Protein AF-M9WRN5-F1 (afdb_monomer)

Sequence (102 aa):
AGADISMIGQFGVGFYSAYLVADRVVVVSKHNDDEQYIWESSAGGSFTIRPDHGEPLGRGTKIVLYIKEDQTEFLEENKIKEIVKKHSQFIGYPIKLLVEKE

Radius of gyration: 15.96 Å; Cα contacts (8 Å, |Δi|>4): 113; chains: 1; bounding box: 46×37×37 Å

Solvent-accessible surface area (backbone atoms only — not comparable to full-atom values): 6670 Å² total; per-residue (Å²): 134,82,71,81,79,83,75,80,87,87,82,88,54,74,74,63,58,53,57,77,49,19,59,34,44,37,39,38,39,23,50,91,93,52,71,44,33,34,38,39,36,57,83,77,86,58,72,50,76,44,82,54,86,71,86,82,74,81,60,50,74,49,77,46,72,45,59,32,90,92,41,56,65,72,74,36,70,68,52,45,52,52,51,44,56,74,76,48,67,82,55,94,63,93,84,85,82,91,75,93,77,134

Nearest PDB structures (foldseek):
  8qmo-assembly1_A  TM=9.769E-01  e=2.434E-12  Homo sapiens
  8u1l-assembly1_A  TM=9.662E-01  e=1.683E-12  Trichoplusia ni
  8h77-assembly1_A  TM=9.658E-01  e=1.790E-12  Mus musculus
  8eoa-assembly1_B  TM=9.670E-01  e=1.904E-12  Homo sapiens
  5oci-assembly1_A  TM=9.100E-01  e=3.520E-12  Homo sapiens

pLDDT: mean 92.71, std 11.95, range [37.62, 98.69]

Organism: Sitophilus zeamais (NCBI:txid7047)

Secondary structure (DSSP, 8-state):
----------SS-GGGGGGGTEEEEEEEEE-TTS-EEEEEE-SSS--EEEE--SS--SSEEEEEEEE-GGGGGGGSHHHHHHHHHHHHTT-SSPP-------

Foldseek 3Di:
DDDPCPDDDDPVCPVVCLLVFAQKKWKWFDDPVDAIWIWIDRPPPDIDIDGDPDDDPVHGMDMDGHGDPVRCCCVDPVSVVVCCCVPPVPPPDDDDDDDDDD

Mean predicted aligned error: 4.87 Å

Structure (mmCIF, N/CA/C/O backbone):
data_AF-M9WRN5-F1
#
_entry.id   AF-M9WRN5-F1
#
loop_
_atom_site.group_PDB
_atom_site.id
_atom_site.type_symbol
_atom_site.label_atom_id
_atom_site.label_alt_id
_atom_site.label_comp_id
_atom_site.label_asym_id
_atom_site.label_entity_id
_atom_site.label_seq_id
_atom_site.pdbx_PDB_ins_code
_atom_site.Cartn_x
_atom_site.Cartn_y
_atom_site.Cartn_z
_atom_site.occupancy
_atom_site.B_iso_or_equiv
_atom_site.auth_seq_id
_atom_site.auth_comp_id
_atom_site.auth_asym_id
_atom_site.auth_atom_id
_atom_site.pdbx_PDB_model_num
ATOM 1 N N . ALA A 1 1 ? 28.897 10.048 -1.708 1.00 37.62 1 ALA A N 1
ATOM 2 C CA . ALA A 1 1 ? 28.901 10.206 -0.242 1.00 37.62 1 ALA A CA 1
ATOM 3 C C . ALA A 1 1 ? 27.654 9.512 0.275 1.00 37.62 1 ALA A C 1
ATOM 5 O O . ALA A 1 1 ? 26.559 9.974 -0.021 1.00 37.62 1 ALA A O 1
ATOM 6 N N . GLY A 1 2 ? 27.824 8.322 0.855 1.00 41.94 2 GLY A N 1
ATOM 7 C CA . GLY A 1 2 ? 26.716 7.477 1.287 1.00 41.94 2 GLY A CA 1
ATOM 8 C C . GLY A 1 2 ? 25.960 8.162 2.411 1.00 41.94 2 GLY A C 1
ATOM 9 O O . GLY A 1 2 ? 26.553 8.479 3.437 1.00 41.94 2 GLY A O 1
ATOM 10 N N . ALA A 1 3 ? 24.673 8.421 2.194 1.00 47.56 3 ALA A N 1
ATOM 11 C CA . ALA A 1 3 ? 23.767 8.612 3.309 1.00 47.56 3 ALA A CA 1
ATOM 12 C C . ALA A 1 3 ? 23.882 7.355 4.172 1.00 47.56 3 ALA A C 1
ATOM 14 O O . ALA A 1 3 ? 23.770 6.256 3.628 1.00 47.56 3 ALA A O 1
ATOM 15 N N . ASP A 1 4 ? 24.161 7.509 5.465 1.00 49.47 4 ASP A N 1
ATOM 16 C CA . ASP A 1 4 ? 24.035 6.415 6.422 1.00 49.47 4 ASP A CA 1
ATOM 17 C C . ASP A 1 4 ? 22.670 5.771 6.199 1.00 49.47 4 ASP A C 1
ATOM 19 O O . ASP A 1 4 ? 21.623 6.404 6.359 1.00 49.47 4 ASP A O 1
ATOM 23 N N . ILE A 1 5 ? 22.698 4.539 5.699 1.00 60.38 5 ILE A N 1
ATOM 24 C CA . ILE A 1 5 ? 21.531 3.848 5.176 1.00 60.38 5 ILE A CA 1
ATOM 25 C C . ILE A 1 5 ? 20.752 3.320 6.382 1.00 60.38 5 ILE A C 1
ATOM 27 O O . ILE A 1 5 ? 20.782 2.133 6.695 1.00 60.38 5 ILE A O 1
ATOM 31 N N . SER A 1 6 ? 20.055 4.207 7.089 1.00 67.00 6 SER A N 1
ATOM 32 C CA . SER A 1 6 ? 19.110 3.870 8.157 1.00 67.00 6 SER A CA 1
ATOM 33 C C . SER A 1 6 ? 17.811 3.293 7.576 1.00 67.00 6 SER A C 1
ATOM 35 O O . SER A 1 6 ? 16.702 3.692 7.928 1.00 67.00 6 SER A O 1
ATOM 37 N N . MET A 1 7 ? 17.943 2.344 6.644 1.00 76.00 7 MET A N 1
ATOM 38 C CA . MET A 1 7 ? 16.814 1.622 6.071 1.00 76.00 7 MET A CA 1
ATOM 39 C C . MET A 1 7 ? 16.322 0.567 7.060 1.00 76.00 7 MET A C 1
ATOM 41 O O . MET A 1 7 ? 17.087 -0.247 7.576 1.00 76.00 7 MET A O 1
ATOM 45 N N . ILE A 1 8 ? 15.015 0.584 7.305 1.00 76.88 8 ILE A N 1
ATOM 46 C CA . ILE A 1 8 ? 14.309 -0.399 8.123 1.00 76.88 8 ILE A CA 1
ATOM 47 C C . ILE A 1 8 ? 13.657 -1.416 7.185 1.00 76.88 8 ILE A C 1
ATOM 49 O O . ILE A 1 8 ? 13.118 -1.048 6.144 1.00 76.88 8 ILE A O 1
ATOM 53 N N . GLY A 1 9 ? 13.661 -2.687 7.587 1.00 79.31 9 GLY A N 1
ATOM 54 C CA . GLY A 1 9 ? 12.994 -3.769 6.865 1.00 79.31 9 GLY A CA 1
ATOM 55 C C . GLY A 1 9 ? 13.976 -4.667 6.119 1.00 79.31 9 GLY A C 1
ATOM 56 O O . GLY A 1 9 ? 14.476 -4.319 5.058 1.00 79.31 9 GLY A O 1
ATOM 57 N N . GLN A 1 10 ? 14.219 -5.854 6.680 1.00 85.06 10 GLN A N 1
ATOM 58 C CA . GLN A 1 10 ? 15.093 -6.881 6.089 1.00 85.06 10 GLN A CA 1
ATOM 59 C C . GLN A 1 10 ? 14.361 -8.203 5.815 1.00 85.06 10 GLN A C 1
ATOM 61 O O . GLN A 1 10 ? 14.897 -9.083 5.154 1.00 85.06 10 GLN A O 1
ATOM 66 N N . PHE A 1 11 ? 13.124 -8.349 6.304 1.00 88.12 11 PHE A N 1
ATOM 67 C CA . PHE A 1 11 ? 12.384 -9.610 6.217 1.00 88.12 11 PHE A CA 1
ATOM 68 C C . PHE A 1 11 ? 11.728 -9.858 4.853 1.00 88.12 11 PHE A C 1
ATOM 70 O O . PHE A 1 11 ? 11.369 -10.989 4.556 1.00 88.12 11 PHE A O 1
ATOM 77 N N . GLY A 1 12 ? 11.497 -8.819 4.043 1.00 88.62 12 GLY A N 1
ATOM 78 C CA . GLY A 1 12 ? 10.865 -8.957 2.721 1.00 88.62 12 GLY A CA 1
ATOM 79 C C . GLY A 1 12 ? 9.372 -9.325 2.728 1.00 88.62 12 GLY A C 1
ATOM 80 O O . GLY A 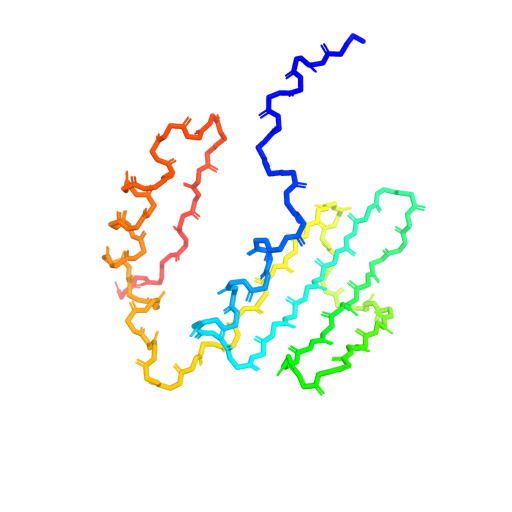1 12 ? 8.780 -9.461 1.663 1.00 88.62 12 GLY A O 1
ATOM 81 N N . VAL A 1 13 ? 8.742 -9.453 3.903 1.00 92.06 13 VAL A N 1
ATOM 82 C CA . VAL A 1 13 ? 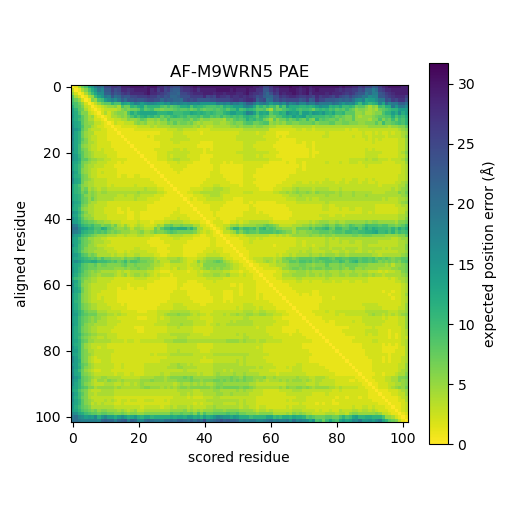7.328 -9.867 4.031 1.00 92.06 13 VAL A CA 1
ATOM 83 C C . VAL A 1 13 ? 6.364 -8.737 4.397 1.00 92.06 13 VAL A C 1
ATOM 85 O O . VAL A 1 13 ? 5.155 -8.900 4.268 1.00 92.06 13 VAL A O 1
ATOM 88 N N . GLY A 1 14 ? 6.876 -7.579 4.832 1.00 94.06 14 GLY A N 1
ATOM 89 C CA . GLY A 1 14 ? 6.050 -6.482 5.355 1.00 94.06 14 GLY A CA 1
ATOM 90 C C . GLY A 1 14 ? 5.012 -5.960 4.359 1.00 94.06 14 GLY A C 1
ATOM 91 O O . GLY A 1 14 ? 3.905 -5.617 4.761 1.00 94.06 14 GLY A O 1
ATOM 92 N N . PHE A 1 15 ? 5.327 -5.984 3.062 1.00 96.31 15 PHE A N 1
ATOM 93 C CA . PHE A 1 15 ? 4.401 -5.585 2.002 1.00 96.31 15 PHE A CA 1
ATOM 94 C C . PHE A 1 15 ? 3.089 -6.386 2.027 1.00 96.31 15 PHE A C 1
ATOM 96 O O . PHE A 1 15 ? 2.012 -5.813 1.886 1.00 96.31 15 PHE A O 1
ATOM 103 N N . TYR A 1 16 ? 3.152 -7.694 2.290 1.00 95.31 16 TYR A N 1
ATOM 104 C CA . TYR A 1 16 ? 1.970 -8.559 2.258 1.00 95.31 16 TYR A CA 1
ATOM 105 C C . TYR A 1 16 ? 1.001 -8.316 3.424 1.00 95.31 16 TYR A C 1
ATOM 107 O O . TYR A 1 16 ? -0.152 -8.734 3.346 1.00 95.31 16 TYR A O 1
ATOM 115 N N . SER A 1 17 ? 1.417 -7.584 4.466 1.00 96.31 17 SER A N 1
ATOM 116 C CA . SER A 1 17 ? 0.506 -7.142 5.533 1.00 96.31 17 SER A CA 1
ATOM 117 C C . SER A 1 17 ? -0.609 -6.220 5.025 1.00 96.31 17 SER A C 1
ATOM 119 O O . SER A 1 17 ? -1.656 -6.138 5.660 1.00 96.31 17 SER A O 1
ATOM 121 N N . ALA A 1 18 ? -0.447 -5.601 3.848 1.00 97.56 18 ALA A N 1
ATOM 122 C CA . ALA A 1 18 ? -1.498 -4.815 3.203 1.00 97.56 18 ALA A CA 1
ATOM 123 C C . ALA A 1 18 ? -2.791 -5.626 2.981 1.00 97.56 18 ALA A C 1
ATOM 125 O O . ALA A 1 18 ? -3.888 -5.092 3.134 1.00 97.56 18 ALA A O 1
ATOM 126 N N . TYR A 1 19 ? -2.676 -6.931 2.709 1.00 97.31 19 TYR A N 1
ATOM 127 C CA . TYR A 1 19 ? -3.828 -7.817 2.497 1.00 97.31 19 TYR A CA 1
ATOM 128 C C . TYR A 1 19 ? -4.605 -8.157 3.779 1.00 97.31 19 TYR A C 1
ATOM 130 O O . TYR A 1 19 ? -5.667 -8.783 3.719 1.00 97.31 19 TYR A O 1
ATOM 138 N N . LEU A 1 20 ? -4.120 -7.731 4.953 1.00 96.88 20 LEU A N 1
ATOM 139 C CA . LEU A 1 20 ? -4.914 -7.799 6.181 1.00 96.88 20 LEU A CA 1
ATOM 140 C C . LEU A 1 20 ? -6.162 -6.916 6.057 1.00 96.88 20 LEU A C 1
ATOM 142 O O . LEU A 1 20 ? -7.245 -7.360 6.433 1.00 96.88 20 LEU A O 1
ATOM 146 N N . VAL A 1 21 ? -6.029 -5.737 5.440 1.00 97.88 21 VAL A N 1
ATOM 147 C CA . VAL A 1 21 ? -7.096 -4.724 5.345 1.00 97.88 21 VAL A CA 1
ATOM 148 C C . VAL A 1 21 ? -7.630 -4.496 3.926 1.00 97.88 21 VAL A C 1
ATOM 150 O O . VAL A 1 21 ? -8.673 -3.870 3.767 1.00 97.88 21 VAL A O 1
ATOM 153 N N . ALA A 1 22 ? -6.942 -4.993 2.895 1.00 98.31 22 ALA A N 1
ATOM 154 C CA . ALA A 1 22 ? -7.324 -4.822 1.492 1.00 98.31 22 ALA A CA 1
ATOM 155 C C . ALA A 1 22 ? -7.572 -6.165 0.786 1.00 98.31 22 ALA A C 1
ATOM 157 O O . ALA A 1 22 ? -6.834 -7.125 1.006 1.00 98.31 22 ALA A O 1
ATOM 158 N N . ASP A 1 23 ? -8.565 -6.214 -0.104 1.00 97.69 23 ASP A N 1
ATOM 159 C CA . ASP A 1 23 ? -8.840 -7.371 -0.980 1.00 97.69 23 ASP A CA 1
ATOM 160 C C . ASP A 1 23 ? -7.974 -7.371 -2.243 1.00 97.69 23 ASP A C 1
ATOM 162 O O . ASP A 1 23 ? -7.730 -8.401 -2.877 1.00 97.69 23 ASP A O 1
ATOM 166 N N . ARG A 1 24 ? -7.503 -6.189 -2.638 1.00 98.31 24 ARG A N 1
ATOM 167 C CA . ARG A 1 24 ? -6.671 -5.998 -3.821 1.00 98.31 24 ARG A CA 1
ATOM 168 C C . ARG A 1 24 ? -5.678 -4.878 -3.579 1.00 98.31 24 ARG A C 1
ATOM 170 O O . ARG A 1 24 ? -6.016 -3.845 -3.000 1.00 98.31 24 ARG A O 1
ATOM 177 N N . VAL A 1 25 ? -4.459 -5.074 -4.062 1.00 98.62 25 VAL A N 1
ATOM 178 C CA . VAL A 1 25 ? -3.393 -4.077 -4.006 1.00 98.62 25 VAL A CA 1
ATOM 179 C C . VAL A 1 25 ? -2.898 -3.819 -5.420 1.00 98.62 25 VAL A C 1
ATOM 181 O O . VAL A 1 25 ? -2.546 -4.747 -6.150 1.00 98.62 25 VAL A O 1
ATOM 184 N N . VAL A 1 26 ? -2.862 -2.543 -5.794 1.00 98.56 26 VAL A N 1
ATOM 185 C CA . VAL A 1 26 ? -2.258 -2.074 -7.043 1.00 98.56 26 VAL A CA 1
ATOM 186 C C . VAL A 1 26 ? -1.069 -1.189 -6.700 1.00 98.56 26 VAL A C 1
ATOM 188 O O . VAL A 1 26 ? -1.178 -0.261 -5.900 1.00 98.56 26 VAL A O 1
ATOM 191 N N . VAL A 1 27 ? 0.072 -1.475 -7.312 1.00 98.62 27 VAL A N 1
ATOM 192 C CA . VAL A 1 27 ? 1.317 -0.730 -7.151 1.00 98.62 27 VAL A CA 1
ATOM 193 C C . VAL A 1 27 ? 1.693 -0.159 -8.509 1.00 98.62 27 VAL A C 1
ATOM 195 O O . VAL A 1 27 ? 2.026 -0.900 -9.428 1.00 98.62 27 VAL A O 1
ATOM 198 N N . VAL A 1 28 ? 1.650 1.162 -8.632 1.00 98.62 28 VAL A N 1
ATOM 199 C CA . VAL A 1 28 ? 2.166 1.871 -9.806 1.00 98.62 28 VAL A CA 1
ATOM 200 C C . VAL A 1 28 ? 3.541 2.399 -9.449 1.00 98.62 28 VAL A C 1
ATOM 202 O O . VAL A 1 28 ? 3.679 3.100 -8.447 1.00 98.62 28 VAL A O 1
ATOM 205 N N . SER A 1 29 ? 4.562 2.067 -10.230 1.00 98.50 29 SER A N 1
ATOM 206 C CA . SER A 1 29 ? 5.938 2.467 -9.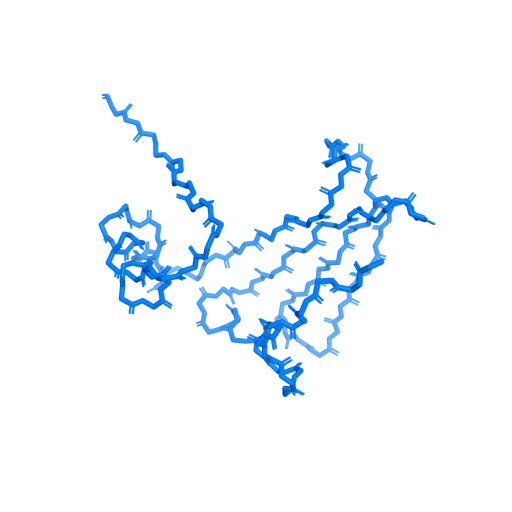934 1.00 98.50 29 SER A CA 1
ATOM 207 C C . SER A 1 29 ? 6.643 3.013 -11.166 1.00 98.50 29 SER A C 1
ATOM 209 O O . SER A 1 29 ? 6.486 2.480 -12.263 1.00 98.50 29 SER A O 1
ATOM 211 N N . LYS A 1 30 ? 7.443 4.063 -10.962 1.00 98.38 30 LYS A N 1
ATOM 212 C CA . LYS A 1 30 ? 8.319 4.668 -11.968 1.00 98.38 30 LYS A CA 1
ATOM 213 C C . LYS A 1 30 ? 9.710 4.879 -11.379 1.00 98.38 30 LYS A C 1
ATOM 215 O O . LYS A 1 30 ? 9.908 5.737 -10.512 1.00 98.38 30 LYS A O 1
ATOM 220 N N . HIS A 1 31 ? 10.682 4.125 -11.884 1.00 98.31 31 HIS A N 1
ATOM 221 C CA . HIS A 1 31 ? 12.101 4.383 -11.644 1.00 98.31 31 H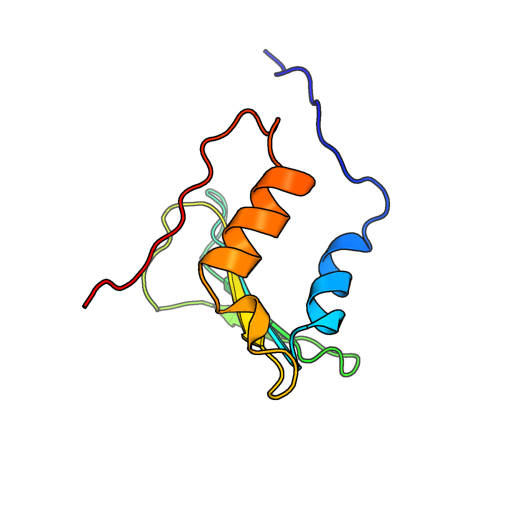IS A CA 1
ATOM 222 C C . HIS A 1 31 ? 12.658 5.330 -12.716 1.00 98.31 31 HIS A C 1
ATOM 224 O O . HIS A 1 31 ? 12.079 5.443 -13.789 1.00 98.31 31 HIS A O 1
ATOM 230 N N . ASN A 1 32 ? 13.768 6.026 -12.464 1.00 97.19 32 ASN A N 1
ATOM 231 C CA . ASN A 1 32 ? 14.372 6.896 -13.486 1.00 97.19 32 ASN A CA 1
ATOM 232 C C . ASN A 1 32 ? 14.896 6.102 -14.694 1.00 97.19 32 ASN A C 1
ATOM 234 O O . ASN A 1 32 ? 14.824 6.593 -15.815 1.00 97.19 32 ASN A O 1
ATOM 238 N N . ASP A 1 33 ? 15.350 4.876 -14.442 1.00 97.88 33 ASP A N 1
ATOM 239 C CA . ASP A 1 33 ? 16.022 4.019 -15.427 1.00 97.88 33 ASP A CA 1
ATOM 240 C C . ASP A 1 33 ? 15.068 3.063 -16.167 1.00 97.88 33 ASP A C 1
ATOM 242 O O . ASP A 1 33 ? 15.528 2.216 -16.926 1.00 97.88 33 ASP A O 1
ATOM 246 N N . ASP A 1 34 ? 13.756 3.162 -15.934 1.00 97.38 34 ASP A N 1
ATOM 247 C CA . ASP A 1 34 ? 12.753 2.302 -16.578 1.00 97.38 34 ASP A CA 1
ATOM 248 C C . ASP A 1 34 ? 11.425 3.050 -16.798 1.00 97.38 34 ASP A C 1
ATOM 250 O O . ASP A 1 34 ? 11.238 4.170 -16.310 1.00 97.38 34 ASP A O 1
ATOM 254 N N . GLU A 1 35 ? 10.500 2.456 -17.545 1.00 97.69 35 GLU A N 1
ATOM 255 C CA . GLU A 1 35 ? 9.151 2.973 -17.782 1.00 97.69 35 GLU A CA 1
ATOM 256 C C . GLU A 1 35 ? 8.243 2.845 -16.541 1.00 97.69 35 GLU A C 1
ATOM 258 O O . GLU A 1 35 ? 8.638 2.343 -15.486 1.00 97.69 35 GLU A O 1
ATOM 263 N N . GLN A 1 36 ? 7.027 3.391 -16.629 1.00 98.62 36 GLN A N 1
ATOM 264 C CA . GLN A 1 36 ? 6.029 3.251 -15.568 1.00 98.62 36 GLN A CA 1
ATOM 265 C C . GLN A 1 36 ? 5.292 1.925 -15.742 1.00 98.62 36 GLN A C 1
ATOM 267 O O . GLN A 1 36 ? 4.795 1.629 -16.828 1.00 98.62 36 GLN A O 1
ATOM 272 N N . TYR A 1 37 ? 5.172 1.157 -14.662 1.00 98.69 37 TYR A N 1
ATOM 273 C CA . TYR A 1 37 ? 4.461 -0.119 -14.669 1.00 98.69 37 TYR A CA 1
ATOM 274 C C . TYR A 1 37 ? 3.433 -0.191 -13.550 1.00 98.69 37 TYR A C 1
ATOM 276 O O . TYR A 1 37 ? 3.598 0.400 -12.480 1.00 98.69 37 TYR A O 1
ATOM 284 N N . ILE A 1 38 ? 2.394 -0.980 -13.804 1.00 98.69 38 ILE A N 1
ATOM 285 C CA . ILE A 1 38 ? 1.372 -1.371 -12.843 1.00 98.69 38 ILE A CA 1
ATOM 286 C C . ILE A 1 38 ? 1.608 -2.829 -12.469 1.00 98.69 38 ILE A C 1
ATOM 288 O O . ILE A 1 38 ? 1.528 -3.712 -13.323 1.00 98.69 38 ILE A O 1
ATOM 292 N N . TRP A 1 39 ? 1.846 -3.072 -11.188 1.00 98.62 39 TRP A N 1
ATOM 293 C CA . TRP A 1 39 ? 1.751 -4.379 -10.556 1.00 98.62 39 TRP A CA 1
ATOM 294 C C . TRP A 1 39 ? 0.400 -4.496 -9.842 1.00 98.62 39 TRP A C 1
ATOM 296 O O . TRP A 1 39 ? -0.036 -3.555 -9.179 1.00 98.62 39 TRP A O 1
ATOM 306 N N . GLU A 1 40 ? -0.274 -5.637 -9.959 1.00 98.50 40 GLU A N 1
ATOM 307 C CA . GLU A 1 40 ? -1.596 -5.856 -9.359 1.00 98.50 40 GLU A CA 1
ATOM 308 C C . GLU A 1 40 ? -1.751 -7.295 -8.857 1.00 98.50 40 GLU A C 1
ATOM 310 O O . GLU A 1 40 ? -1.361 -8.248 -9.540 1.00 98.50 40 GLU A O 1
ATOM 315 N N . SER A 1 41 ? -2.325 -7.455 -7.660 1.00 98.38 41 SER A N 1
ATOM 316 C CA . SER A 1 41 ? -2.666 -8.761 -7.092 1.00 98.38 41 SER A CA 1
ATOM 317 C C . SER A 1 41 ? -3.773 -8.665 -6.035 1.00 98.38 41 SER A C 1
ATOM 319 O O . SER A 1 41 ? -3.968 -7.637 -5.384 1.00 98.38 41 SER A O 1
ATOM 321 N N . SER A 1 42 ? -4.477 -9.782 -5.860 1.00 96.81 42 SER A N 1
ATOM 322 C CA . SER A 1 42 ? -5.484 -10.025 -4.815 1.00 96.81 42 SER A CA 1
ATOM 323 C C . SER A 1 42 ? -5.053 -11.142 -3.856 1.00 96.81 42 SER A C 1
ATOM 325 O O . SER A 1 42 ? -5.884 -11.872 -3.332 1.00 96.81 42 SER A O 1
ATOM 327 N N . ALA A 1 43 ? -3.740 -11.355 -3.696 1.00 91.94 43 ALA A N 1
ATOM 328 C CA . ALA A 1 43 ? -3.152 -12.422 -2.873 1.00 91.94 43 ALA A CA 1
ATOM 329 C C . ALA A 1 43 ? -3.586 -13.867 -3.228 1.00 91.94 43 ALA A C 1
ATOM 331 O O . ALA A 1 43 ? -3.343 -14.796 -2.464 1.00 91.94 43 ALA A O 1
ATOM 332 N N . GLY A 1 44 ? -4.151 -14.090 -4.418 1.00 88.44 44 GLY A N 1
ATOM 333 C CA . GLY A 1 44 ? -4.629 -15.397 -4.894 1.00 88.44 44 GLY A CA 1
ATOM 334 C C . GLY A 1 44 ? -3.554 -16.327 -5.475 1.00 88.44 44 GLY A C 1
ATOM 335 O O . GLY A 1 44 ? -3.872 -17.188 -6.286 1.00 88.44 44 GLY A O 1
ATOM 336 N N . GLY A 1 45 ? -2.278 -16.131 -5.127 1.00 91.94 45 GLY A N 1
ATOM 337 C CA . GLY A 1 45 ? -1.152 -16.934 -5.634 1.00 91.94 45 GLY A CA 1
ATOM 338 C C . GLY A 1 45 ? -0.526 -16.447 -6.948 1.00 91.94 45 GLY A C 1
ATOM 339 O O . GLY A 1 45 ? 0.503 -16.976 -7.359 1.00 91.94 45 GLY A O 1
ATOM 340 N N . SER A 1 46 ? -1.084 -15.413 -7.581 1.00 96.25 46 SER A N 1
ATOM 341 C CA . SER A 1 46 ? -0.518 -14.780 -8.778 1.00 96.25 46 SER A CA 1
ATOM 342 C C . SER A 1 46 ? -0.579 -13.253 -8.713 1.00 96.25 46 SER A C 1
ATOM 344 O O . SER A 1 46 ? -1.321 -12.661 -7.923 1.00 96.25 46 SER A O 1
ATOM 346 N N . PHE A 1 47 ? 0.197 -12.607 -9.577 1.00 98.06 47 PHE A N 1
ATOM 347 C CA . PHE A 1 47 ? 0.172 -11.167 -9.812 1.00 98.06 47 PHE A CA 1
ATOM 348 C C . PHE A 1 47 ? 0.357 -10.887 -11.305 1.00 98.06 47 PHE A C 1
ATOM 350 O O . PHE A 1 47 ? 0.856 -11.736 -12.045 1.00 98.06 47 PHE A O 1
ATOM 357 N N . THR A 1 48 ? -0.025 -9.692 -11.741 1.00 98.31 48 THR A N 1
ATOM 358 C CA . THR A 1 48 ? 0.194 -9.221 -13.114 1.00 98.31 48 THR A CA 1
ATOM 359 C C . THR A 1 48 ? 1.076 -7.986 -13.124 1.00 98.31 48 THR A C 1
ATOM 361 O O . THR A 1 48 ? 1.007 -7.182 -12.197 1.00 98.31 48 THR A O 1
ATOM 364 N N . ILE A 1 49 ? 1.861 -7.819 -14.188 1.00 98.44 49 ILE A N 1
ATOM 365 C CA . ILE A 1 49 ? 2.626 -6.601 -14.465 1.00 98.44 49 ILE A CA 1
ATOM 366 C C . ILE A 1 49 ? 2.274 -6.135 -15.875 1.00 98.44 49 ILE A C 1
ATOM 368 O O . ILE A 1 49 ? 2.257 -6.943 -16.803 1.00 98.44 49 ILE A O 1
ATOM 372 N N . ARG A 1 50 ? 1.989 -4.843 -16.038 1.00 98.44 50 ARG A N 1
ATOM 373 C CA . ARG A 1 50 ? 1.702 -4.226 -17.339 1.00 98.44 50 ARG A CA 1
ATOM 374 C C . ARG A 1 50 ? 2.243 -2.796 -17.412 1.00 98.44 50 ARG A C 1
ATOM 376 O O . ARG A 1 50 ? 2.316 -2.154 -16.363 1.00 98.44 50 ARG A O 1
ATOM 383 N N . PRO A 1 51 ? 2.598 -2.287 -18.604 1.00 98.19 51 PRO A N 1
ATOM 384 C CA . PRO A 1 51 ? 2.920 -0.873 -18.782 1.00 98.19 51 PRO A CA 1
ATOM 385 C C . PRO A 1 51 ? 1.767 0.025 -18.319 1.00 98.19 51 PRO A C 1
ATOM 387 O O . PRO A 1 51 ? 0.594 -0.331 -18.478 1.00 98.19 51 PRO A O 1
ATOM 390 N N . ASP A 1 52 ? 2.100 1.178 -17.742 1.00 97.81 52 ASP A N 1
ATOM 391 C CA . ASP A 1 52 ? 1.133 2.218 -17.400 1.00 97.81 52 ASP A CA 1
ATOM 392 C C . ASP A 1 52 ? 1.162 3.351 -18.431 1.00 97.81 52 ASP A C 1
ATOM 394 O O . ASP A 1 52 ? 2.216 3.897 -18.756 1.00 97.81 52 ASP A O 1
ATOM 398 N N . HIS A 1 53 ? -0.018 3.736 -18.906 1.00 93.62 53 HIS A N 1
ATOM 399 C CA . HIS A 1 53 ? -0.217 4.862 -19.823 1.00 93.62 53 HIS A CA 1
ATOM 400 C C . HIS A 1 53 ? -1.074 5.975 -19.196 1.00 93.62 53 HIS A C 1
ATOM 402 O O . HIS A 1 53 ? -1.539 6.868 -19.903 1.00 93.62 53 HIS A O 1
ATOM 408 N N . GLY A 1 54 ? -1.335 5.891 -17.888 1.00 92.19 54 GLY A N 1
ATOM 409 C CA . GLY A 1 54 ? -2.069 6.884 -17.116 1.00 92.19 54 GLY A CA 1
ATOM 410 C C . GLY A 1 54 ? -1.230 8.107 -16.736 1.00 92.19 54 GLY A C 1
ATOM 411 O O . GLY A 1 54 ? -0.285 8.493 -17.421 1.00 92.19 54 GLY A O 1
ATOM 412 N N . GLU A 1 55 ? -1.605 8.740 -15.624 1.00 92.88 55 GLU A N 1
ATOM 413 C CA . GLU A 1 55 ? -0.914 9.925 -15.114 1.00 92.88 55 GLU A CA 1
ATOM 414 C C . GLU A 1 55 ? 0.562 9.609 -14.785 1.00 92.88 55 GLU A C 1
ATOM 416 O O . GLU A 1 55 ? 0.841 8.658 -14.042 1.00 92.88 55 GLU A O 1
ATOM 421 N N . PRO A 1 56 ? 1.526 10.388 -15.309 1.00 94.44 56 PRO A N 1
ATOM 422 C CA . PRO A 1 56 ? 2.937 10.136 -15.062 1.00 94.44 56 PRO A CA 1
ATOM 423 C C . PRO A 1 56 ? 3.316 10.501 -13.621 1.00 94.44 56 PRO A C 1
ATOM 425 O O . PRO A 1 56 ? 3.185 11.648 -13.201 1.00 94.44 56 PRO A O 1
ATOM 428 N N . LEU A 1 57 ? 3.887 9.546 -12.881 1.00 96.31 57 LEU A N 1
ATOM 429 C CA . LEU A 1 57 ? 4.374 9.769 -11.511 1.00 96.31 57 LEU A CA 1
ATOM 430 C C . LEU A 1 57 ? 5.638 10.642 -11.455 1.00 96.31 57 LEU A C 1
ATOM 432 O O . LEU A 1 57 ? 6.002 11.151 -10.394 1.00 96.31 57 LEU A O 1
ATOM 436 N N . GLY A 1 58 ? 6.370 10.752 -12.567 1.00 96.38 58 GLY A N 1
ATOM 437 C CA . GLY A 1 58 ? 7.722 11.313 -12.614 1.00 96.38 58 GLY A CA 1
ATOM 438 C C . GLY A 1 58 ? 8.759 10.378 -11.979 1.00 96.38 58 GLY A C 1
ATOM 439 O 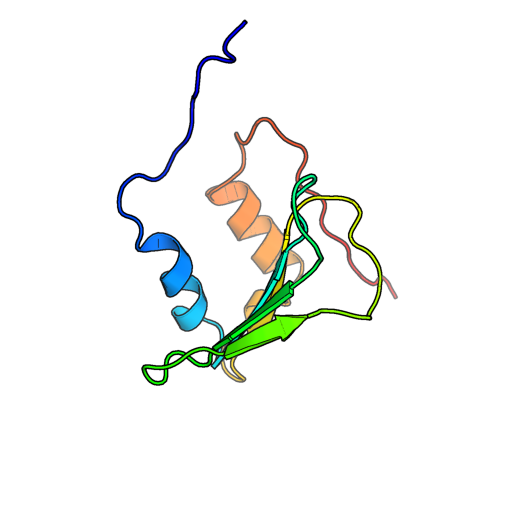O . GLY A 1 58 ? 9.642 9.883 -12.677 1.00 96.38 58 GLY A O 1
ATOM 440 N N . ARG A 1 59 ? 8.637 10.101 -10.673 1.00 97.75 59 ARG A N 1
ATOM 441 C CA . ARG A 1 59 ? 9.471 9.148 -9.919 1.00 97.75 59 ARG A CA 1
ATOM 442 C C . ARG A 1 59 ? 8.760 8.666 -8.654 1.00 97.75 59 ARG A C 1
ATOM 444 O O . ARG A 1 59 ? 8.165 9.465 -7.937 1.00 97.75 59 ARG A O 1
ATOM 451 N N . GLY A 1 60 ? 8.949 7.396 -8.308 1.00 97.69 60 GLY A N 1
ATOM 452 C CA . GLY A 1 60 ? 8.500 6.809 -7.045 1.00 97.69 60 GLY A CA 1
ATOM 453 C C . GLY A 1 60 ? 7.390 5.792 -7.256 1.00 97.69 60 GLY A C 1
ATOM 454 O O . GLY A 1 60 ? 7.313 5.162 -8.309 1.00 97.69 60 GLY A O 1
ATOM 455 N N . THR A 1 61 ? 6.547 5.619 -6.242 1.00 98.38 61 THR A N 1
ATOM 456 C CA . THR A 1 61 ? 5.543 4.557 -6.224 1.00 98.38 61 THR A CA 1
ATOM 457 C C . THR A 1 61 ? 4.240 5.054 -5.607 1.00 98.38 61 THR A C 1
ATOM 459 O O . THR A 1 61 ? 4.248 5.693 -4.556 1.00 98.38 61 THR A O 1
ATOM 462 N N . LYS A 1 62 ? 3.117 4.726 -6.244 1.00 98.06 62 LYS A N 1
ATOM 463 C CA . LYS A 1 62 ? 1.754 4.898 -5.736 1.00 98.06 62 LYS A CA 1
ATOM 464 C C . LYS A 1 62 ? 1.197 3.526 -5.375 1.00 98.06 62 LYS A C 1
ATOM 466 O O . LYS A 1 62 ? 1.210 2.618 -6.202 1.00 98.06 62 LYS A O 1
ATOM 471 N N . ILE A 1 63 ? 0.688 3.390 -4.155 1.00 98.31 63 ILE A N 1
ATOM 472 C CA . ILE A 1 63 ? 0.033 2.170 -3.678 1.00 98.31 63 ILE A CA 1
ATOM 473 C C . ILE A 1 63 ? -1.455 2.470 -3.531 1.00 98.31 63 ILE A C 1
ATOM 475 O O . ILE A 1 63 ? -1.833 3.418 -2.845 1.00 98.31 63 ILE A O 1
ATOM 479 N N . VAL A 1 64 ? -2.290 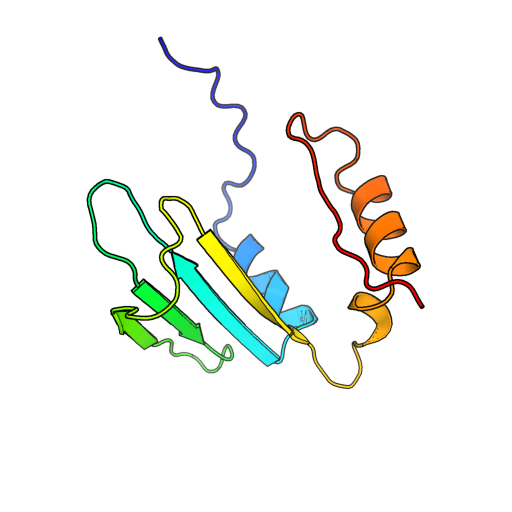1.669 -4.185 1.00 98.19 64 VAL A N 1
ATOM 480 C CA . VAL A 1 64 ? -3.747 1.723 -4.079 1.00 98.19 64 VAL A CA 1
ATOM 481 C C . VAL A 1 64 ? -4.205 0.484 -3.326 1.00 98.19 64 VAL A C 1
ATOM 483 O O . VAL A 1 64 ? -3.981 -0.644 -3.771 1.00 98.19 64 VAL A O 1
ATOM 486 N N . LEU A 1 65 ? -4.837 0.715 -2.180 1.00 98.56 65 LEU A N 1
ATOM 487 C CA . LEU A 1 65 ? -5.437 -0.319 -1.350 1.00 98.56 65 LEU A CA 1
ATOM 488 C C . LEU A 1 65 ? -6.942 -0.324 -1.609 1.00 98.56 65 LEU A C 1
ATOM 490 O O . LEU A 1 65 ? -7.626 0.650 -1.303 1.00 98.56 65 LEU A O 1
ATOM 494 N N . TYR A 1 66 ? -7.451 -1.411 -2.180 1.00 98.31 66 TYR A N 1
ATOM 495 C CA . TYR A 1 66 ? -8.890 -1.643 -2.267 1.00 98.31 66 TYR A CA 1
ATOM 496 C C . TYR A 1 66 ? -9.329 -2.245 -0.935 1.00 98.31 66 TYR A C 1
ATOM 498 O O . TYR A 1 66 ? -9.200 -3.452 -0.723 1.00 98.31 66 TYR A O 1
ATOM 506 N N . ILE A 1 67 ? -9.723 -1.360 -0.018 1.00 98.25 67 ILE A N 1
ATOM 507 C CA . ILE A 1 67 ? -10.083 -1.684 1.365 1.00 98.25 67 ILE A CA 1
ATOM 508 C C . ILE A 1 67 ? -11.291 -2.624 1.387 1.00 98.25 67 ILE A C 1
ATOM 510 O O . ILE A 1 67 ? -12.236 -2.431 0.623 1.00 98.25 67 ILE A O 1
ATOM 514 N N . LYS A 1 68 ? -11.233 -3.636 2.257 1.00 98.25 68 LYS A N 1
ATOM 515 C CA . LYS A 1 68 ? -12.334 -4.577 2.489 1.00 98.25 68 LYS A CA 1
ATOM 516 C C . LYS A 1 68 ? -13.566 -3.850 3.019 1.00 98.25 68 LYS A C 1
ATOM 518 O O . LYS A 1 68 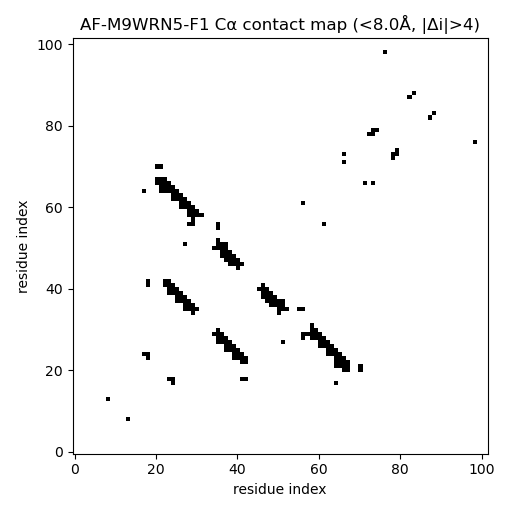? -13.441 -2.863 3.745 1.00 98.25 68 LYS A O 1
ATOM 523 N N . GLU A 1 69 ? -14.751 -4.371 2.724 1.00 96.94 69 GLU A N 1
ATOM 524 C CA . GLU A 1 69 ? -16.020 -3.767 3.160 1.00 96.94 69 GLU A CA 1
ATOM 525 C C . GLU A 1 69 ? -16.147 -3.656 4.689 1.00 96.94 69 GLU A C 1
ATOM 527 O O . GLU A 1 69 ? -16.766 -2.724 5.192 1.00 96.94 69 GLU A O 1
ATOM 532 N N . ASP A 1 70 ? -15.524 -4.566 5.442 1.00 97.12 70 ASP A N 1
ATOM 533 C CA . ASP A 1 70 ? -15.508 -4.576 6.909 1.00 97.12 70 ASP A CA 1
ATOM 534 C C . ASP A 1 70 ? -14.355 -3.758 7.524 1.00 97.12 70 ASP A C 1
ATOM 536 O O . ASP A 1 70 ? -14.236 -3.677 8.744 1.00 97.12 70 ASP A O 1
ATOM 540 N N . GLN A 1 71 ? -13.503 -3.142 6.697 1.00 98.00 71 GLN A N 1
ATOM 541 C CA . GLN A 1 71 ? -12.302 -2.405 7.113 1.00 98.00 71 GLN A CA 1
ATOM 542 C C . GLN A 1 71 ? -12.386 -0.910 6.758 1.00 98.00 71 GLN A C 1
ATOM 544 O O . GLN A 1 71 ? -11.372 -0.212 6.695 1.00 98.00 71 GLN A O 1
ATOM 549 N N . THR A 1 72 ? -13.592 -0.377 6.542 1.00 97.25 72 THR A N 1
ATOM 550 C CA . THR A 1 72 ? -13.804 1.031 6.161 1.00 97.25 72 THR A CA 1
ATOM 551 C C . THR A 1 72 ? -13.345 2.031 7.221 1.00 97.25 72 THR A C 1
ATOM 553 O O . THR A 1 72 ? -13.113 3.188 6.884 1.00 97.25 72 THR A O 1
ATOM 556 N N . GLU A 1 73 ? -13.138 1.603 8.472 1.00 97.25 73 GLU A N 1
ATOM 557 C CA . GLU A 1 73 ? -12.562 2.450 9.528 1.00 97.25 73 GLU A CA 1
ATOM 558 C C . GLU A 1 73 ? -11.201 3.052 9.128 1.00 97.25 73 GLU A C 1
ATOM 560 O O . GLU A 1 73 ? -10.847 4.146 9.559 1.00 97.25 73 GLU A O 1
ATOM 565 N N . PHE A 1 74 ? -10.440 2.385 8.249 1.00 97.06 74 PHE A N 1
ATOM 566 C CA . PHE A 1 74 ? -9.154 2.883 7.749 1.00 97.06 74 PHE A CA 1
ATOM 567 C C . PHE A 1 74 ? -9.280 4.019 6.722 1.00 97.06 74 PHE A C 1
ATOM 569 O O . PHE A 1 74 ? -8.259 4.559 6.299 1.00 97.06 74 PHE A O 1
ATOM 576 N N . LEU A 1 75 ? -10.501 4.397 6.337 1.00 96.69 75 LEU A N 1
ATOM 577 C CA . LEU A 1 75 ? -10.787 5.580 5.522 1.00 96.69 75 LEU A CA 1
ATOM 578 C C . LEU A 1 75 ? -11.098 6.816 6.382 1.00 96.69 75 LEU A C 1
ATOM 580 O O . LEU A 1 75 ? -11.138 7.930 5.863 1.00 96.69 75 LEU A O 1
ATOM 584 N N . GLU A 1 76 ? -11.290 6.648 7.694 1.00 96.75 76 GLU A N 1
ATOM 585 C CA . GLU A 1 76 ? -11.610 7.747 8.602 1.00 96.75 76 GLU A CA 1
ATOM 586 C C . GLU A 1 76 ? -10.369 8.583 8.947 1.00 96.75 76 GLU A C 1
ATOM 588 O O . GLU A 1 76 ? -9.342 8.068 9.402 1.00 96.75 76 GLU A O 1
ATOM 593 N N . GLU A 1 77 ? -10.481 9.910 8.822 1.00 97.12 77 GLU A N 1
ATOM 594 C CA . GLU A 1 77 ? -9.387 10.850 9.108 1.00 97.12 77 GLU A CA 1
ATOM 595 C C . GLU A 1 77 ? -8.785 10.640 10.510 1.00 97.12 77 GLU A C 1
ATOM 597 O O . GLU A 1 77 ? -7.561 10.629 10.677 1.00 97.12 77 GLU A O 1
ATOM 602 N N . ASN A 1 78 ? -9.636 10.455 11.524 1.00 97.12 78 ASN A N 1
ATOM 603 C CA . ASN A 1 78 ? -9.203 10.284 12.911 1.00 97.12 78 ASN A CA 1
ATOM 604 C C . ASN A 1 78 ? -8.403 8.994 13.109 1.00 97.12 78 ASN A C 1
ATOM 606 O O . ASN A 1 78 ? -7.339 9.030 13.732 1.00 97.12 78 ASN A O 1
ATOM 610 N N . LYS A 1 79 ? -8.871 7.881 12.530 1.00 97.38 79 LYS A N 1
ATOM 611 C CA . LYS A 1 79 ? -8.194 6.583 12.600 1.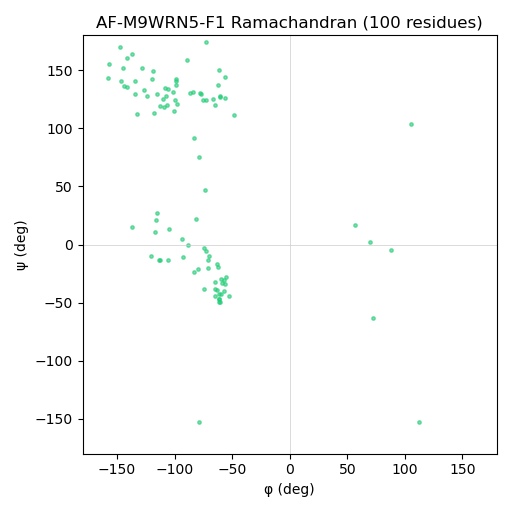00 97.38 79 LYS A CA 1
ATOM 612 C C . LYS A 1 79 ? -6.810 6.655 11.958 1.00 97.38 79 LYS A C 1
ATOM 614 O O . LYS A 1 79 ? -5.824 6.239 12.567 1.00 97.38 79 LYS A O 1
ATOM 619 N N . ILE A 1 80 ? -6.711 7.244 10.763 1.00 97.38 80 ILE A N 1
ATOM 620 C CA . ILE A 1 80 ? -5.433 7.402 10.053 1.00 97.38 80 ILE A CA 1
AT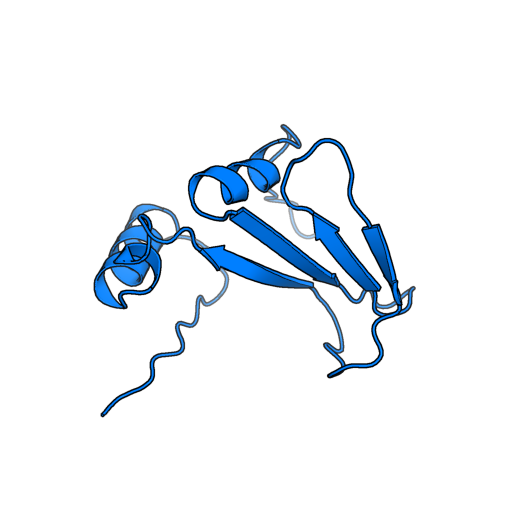OM 621 C C . ILE A 1 80 ? -4.463 8.254 10.881 1.00 97.38 80 ILE A C 1
ATOM 623 O O . ILE A 1 80 ? -3.307 7.866 11.074 1.00 97.38 80 ILE A O 1
ATOM 627 N N . LYS A 1 81 ? -4.922 9.390 11.424 1.00 97.25 81 LYS A N 1
ATOM 628 C CA . LYS A 1 81 ? -4.094 10.253 12.282 1.00 97.25 81 LYS A CA 1
ATOM 629 C C . LYS A 1 81 ? -3.591 9.526 13.527 1.00 97.25 81 LYS A C 1
ATOM 631 O O . LYS A 1 81 ? -2.422 9.690 13.878 1.00 97.25 81 LYS A O 1
ATOM 636 N N . GLU A 1 82 ? -4.438 8.737 14.185 1.00 98.00 82 GLU A N 1
ATOM 637 C CA . GLU A 1 82 ? -4.055 7.951 15.362 1.00 98.00 82 GLU A CA 1
ATOM 638 C C . GLU A 1 82 ? -2.943 6.951 15.020 1.00 98.00 82 GLU A C 1
ATOM 640 O O . GLU A 1 82 ? -1.908 6.925 15.691 1.00 98.00 82 GLU A O 1
ATOM 645 N N . ILE A 1 83 ? -3.116 6.181 13.942 1.00 97.56 83 ILE A N 1
ATOM 646 C CA . ILE A 1 83 ? -2.150 5.169 13.494 1.00 97.56 83 ILE A CA 1
ATOM 647 C C . ILE A 1 83 ? -0.812 5.818 13.135 1.00 97.56 83 ILE A C 1
ATOM 649 O O . ILE A 1 83 ? 0.234 5.383 13.624 1.00 97.56 83 ILE A O 1
ATOM 653 N N . VAL A 1 84 ? -0.832 6.884 12.327 1.00 97.00 84 VAL A N 1
ATOM 654 C CA . VAL A 1 84 ? 0.383 7.604 11.912 1.00 97.00 84 VAL A CA 1
ATOM 655 C C . VAL A 1 84 ? 1.105 8.188 13.126 1.00 97.00 84 VAL A C 1
ATOM 657 O O . VAL A 1 84 ? 2.323 8.051 13.240 1.00 97.00 84 VAL A O 1
ATOM 660 N N . LYS A 1 85 ? 0.375 8.778 14.079 1.00 96.31 85 LYS A N 1
ATOM 661 C CA . LYS A 1 85 ? 0.961 9.301 15.319 1.00 96.31 85 LYS A CA 1
ATOM 662 C C . LYS A 1 85 ? 1.546 8.187 16.189 1.00 96.31 85 LYS A C 1
ATOM 664 O O . LYS A 1 85 ? 2.591 8.375 16.792 1.00 96.31 85 LYS A O 1
ATOM 669 N N . LYS A 1 86 ? 0.911 7.022 16.263 1.00 97.50 86 LYS A N 1
ATOM 670 C CA . LYS A 1 86 ? 1.392 5.917 17.101 1.00 97.50 86 LYS A CA 1
ATOM 671 C C . LYS A 1 86 ? 2.619 5.216 16.515 1.00 97.50 86 LYS A C 1
ATOM 673 O O . LYS A 1 86 ? 3.510 4.830 17.266 1.00 97.50 86 LYS A O 1
ATOM 678 N N . HIS A 1 87 ? 2.667 5.044 15.195 1.00 96.69 87 HIS A N 1
ATOM 679 C CA . HIS A 1 87 ? 3.641 4.162 14.541 1.00 96.69 87 HIS A CA 1
ATOM 680 C C . HIS A 1 87 ? 4.662 4.882 13.654 1.00 96.69 87 HIS A C 1
ATOM 682 O O . HIS A 1 87 ? 5.662 4.280 13.269 1.00 96.69 87 HIS A O 1
ATOM 688 N N . SER A 1 88 ? 4.447 6.157 13.324 1.00 95.25 88 SER A N 1
ATOM 689 C CA . SER A 1 88 ? 5.282 6.894 12.364 1.00 95.25 88 SER A CA 1
ATOM 690 C C . SER A 1 88 ? 5.623 8.322 12.805 1.00 95.25 88 SER A C 1
ATOM 692 O O . SER A 1 88 ? 6.117 9.107 12.000 1.00 95.25 88 SER A O 1
ATOM 694 N N . GLN A 1 89 ? 5.431 8.659 14.087 1.00 93.12 89 GLN A N 1
ATOM 695 C CA . GLN A 1 89 ? 5.680 10.004 14.632 1.00 93.12 89 GLN A CA 1
ATOM 696 C C . GLN A 1 89 ? 7.110 10.520 14.421 1.00 93.12 89 GLN A C 1
ATOM 698 O O . GLN A 1 89 ? 7.308 11.727 14.318 1.00 93.12 89 GLN A O 1
ATOM 703 N N . PHE A 1 90 ? 8.099 9.626 14.374 1.00 92.44 90 PHE A N 1
ATOM 704 C CA . PHE A 1 90 ? 9.517 9.988 14.290 1.00 92.44 90 PHE A CA 1
ATOM 705 C C . PHE A 1 90 ? 10.125 9.767 12.897 1.00 92.44 90 PHE A C 1
ATOM 707 O O . PHE A 1 90 ? 11.345 9.781 12.750 1.00 92.44 90 PHE A O 1
ATOM 714 N N . ILE A 1 91 ? 9.299 9.552 11.866 1.00 93.00 91 ILE A N 1
ATOM 715 C CA . ILE A 1 91 ? 9.786 9.487 10.485 1.00 93.00 91 ILE A CA 1
ATOM 716 C C . ILE A 1 91 ? 10.298 10.872 10.073 1.00 93.00 91 ILE A C 1
ATOM 718 O O . ILE A 1 91 ? 9.581 11.864 10.164 1.00 93.00 91 ILE A O 1
ATOM 722 N N . GLY A 1 92 ? 11.550 10.939 9.609 1.00 92.19 92 GLY A N 1
ATOM 723 C CA . GLY A 1 92 ? 12.214 12.202 9.257 1.00 92.19 92 GLY A CA 1
ATOM 724 C C . GLY A 1 92 ? 11.667 12.894 8.002 1.00 92.19 92 GLY A C 1
ATOM 725 O O . GLY A 1 92 ? 12.017 14.041 7.735 1.00 92.19 92 GLY A O 1
ATOM 726 N N . TYR A 1 93 ? 10.808 12.218 7.236 1.00 93.25 93 TYR A N 1
ATOM 727 C CA . TYR A 1 93 ? 10.152 12.770 6.052 1.00 93.25 93 TYR A CA 1
ATOM 728 C C . TYR A 1 93 ? 8.727 13.246 6.378 1.00 93.25 93 TYR A C 1
ATOM 730 O O . TYR A 1 93 ? 8.008 12.546 7.092 1.00 93.25 93 TYR A O 1
ATOM 738 N N . PRO A 1 94 ? 8.271 14.389 5.828 1.00 95.50 94 PRO A N 1
ATOM 739 C CA . PRO A 1 94 ? 6.912 14.874 6.052 1.00 95.50 94 PRO A CA 1
ATOM 740 C C . PRO A 1 94 ? 5.844 13.888 5.562 1.00 95.50 94 PRO A C 1
ATOM 742 O O . PRO A 1 94 ? 5.827 13.519 4.387 1.00 95.50 94 PRO A O 1
ATOM 745 N N . ILE A 1 95 ? 4.905 13.533 6.442 1.00 96.50 95 ILE A N 1
ATOM 746 C CA . ILE A 1 95 ? 3.722 12.730 6.112 1.00 96.50 95 ILE A CA 1
ATOM 747 C C . ILE A 1 95 ? 2.545 13.685 5.889 1.00 96.50 95 ILE A C 1
ATOM 749 O O . ILE A 1 95 ? 2.197 14.463 6.777 1.00 96.50 95 ILE A O 1
ATOM 753 N N . LYS A 1 96 ? 1.941 13.650 4.697 1.00 96.56 96 LYS A N 1
ATOM 754 C CA . LYS A 1 96 ? 0.790 14.489 4.327 1.00 96.56 96 LYS A CA 1
ATOM 755 C C . LYS A 1 96 ? -0.470 13.635 4.247 1.00 96.56 96 LYS A C 1
ATOM 757 O O . LYS A 1 96 ? -0.445 12.578 3.625 1.00 96.56 96 LYS A O 1
ATOM 762 N N . LEU A 1 97 ? -1.560 14.125 4.831 1.00 96.44 97 LEU A N 1
ATOM 763 C CA . LEU A 1 97 ? -2.887 13.524 4.729 1.00 96.44 97 LEU A CA 1
ATOM 764 C C . LEU A 1 97 ? -3.789 14.469 3.933 1.00 96.44 97 LEU A C 1
ATOM 766 O O . LEU A 1 97 ? -3.973 15.618 4.335 1.00 96.44 97 LEU A O 1
ATOM 770 N N . LEU A 1 98 ? -4.307 13.998 2.799 1.00 96.50 98 LEU A N 1
ATOM 771 C CA . LEU A 1 98 ? -5.337 14.710 2.049 1.00 96.50 98 LEU A CA 1
ATOM 772 C C . LEU A 1 98 ? -6.699 14.313 2.611 1.00 96.50 98 LEU A C 1
ATOM 774 O O . LEU A 1 98 ? -6.973 13.127 2.777 1.00 96.50 98 LEU A O 1
ATOM 778 N N . VAL A 1 99 ? -7.521 15.314 2.907 1.00 94.62 99 VAL A N 1
ATOM 779 C CA . VAL A 1 99 ? -8.860 15.148 3.472 1.00 94.62 99 VAL A CA 1
ATOM 780 C C . VAL A 1 99 ? -9.795 16.055 2.693 1.00 94.62 99 VAL A C 1
ATOM 782 O O . VAL A 1 99 ? -9.492 17.237 2.509 1.00 94.62 99 VAL A O 1
ATOM 785 N N . GLU A 1 100 ? -10.906 15.501 2.231 1.00 93.25 100 GLU A N 1
ATOM 786 C CA . GLU A 1 100 ? -12.006 16.286 1.687 1.00 93.25 100 GLU A CA 1
ATOM 787 C C . GLU A 1 100 ? -12.760 16.933 2.853 1.00 93.25 100 GLU A C 1
ATOM 789 O O . GLU A 1 100 ? -13.145 16.254 3.803 1.00 93.25 100 GLU A O 1
ATOM 794 N N . LYS A 1 101 ? -12.891 18.261 2.823 1.00 86.00 101 LYS A N 1
ATOM 795 C CA . LYS A 1 101 ? -13.648 19.015 3.824 1.00 86.00 101 LYS A CA 1
ATOM 796 C C . LYS A 1 101 ? -14.960 19.458 3.199 1.00 86.00 101 LYS A C 1
ATOM 798 O O . LYS A 1 101 ? -14.933 19.971 2.082 1.00 86.00 101 LYS A O 1
ATOM 803 N N . GLU A 1 102 ? -16.047 19.269 3.937 1.00 65.94 102 GLU A N 1
ATOM 804 C CA . GLU A 1 102 ? -17.341 19.898 3.646 1.00 65.94 102 GLU A CA 1
ATOM 805 C C . GLU A 1 102 ? -17.266 21.429 3.747 1.00 65.94 102 GLU A C 1
ATOM 807 O O . GLU A 1 102 ? -16.483 21.943 4.589 1.00 65.94 102 GLU A O 1
#

InterPro domains:
  IPR001404 Heat shock protein Hsp90 family [PF00183] (73-102)
  IPR001404 Heat shock protein Hsp90 family [PTHR11528] (1-102)
  IPR020575 Heat shock protein Hsp90, N-terminal [PR00775] (8-30)
  IPR020575 Heat shock protein Hsp90, N-terminal [PR00775] (59-76)
  IPR020575 Heat shock protein Hsp90, N-terminal [PR00775] (77-95)
  IPR036890 Histidine kinase/HSP90-like ATPase superfamily [G3DSA:3.30.565.10] (1-102)
  IPR036890 Histidine kinase/HSP90-like ATPase superfamily [SSF55874] (2-101)